Protein AF-A0A358PDR7-F1 (afdb_monomer)

Structure (mmCIF, N/CA/C/O backbone):
data_AF-A0A358PDR7-F1
#
_entry.id   AF-A0A358PDR7-F1
#
loop_
_atom_site.group_PDB
_atom_site.id
_atom_site.type_symbol
_atom_site.label_atom_id
_atom_site.label_alt_id
_atom_site.label_comp_id
_atom_site.label_asym_id
_atom_site.label_entity_id
_atom_site.label_seq_id
_atom_site.pdbx_PDB_ins_code
_atom_site.Cartn_x
_atom_site.Cartn_y
_atom_site.Cartn_z
_atom_site.occupancy
_atom_site.B_iso_or_equiv
_atom_site.auth_seq_id
_atom_site.auth_comp_id
_atom_site.auth_asym_id
_atom_site.auth_atom_id
_atom_site.pdbx_PDB_model_num
ATOM 1 N N . ALA A 1 1 ? -15.671 -2.094 -26.497 1.00 77.12 1 ALA A N 1
ATOM 2 C CA . ALA A 1 1 ? -16.065 -2.447 -25.117 1.00 77.12 1 ALA A CA 1
ATOM 3 C C . ALA A 1 1 ? -16.222 -1.158 -24.316 1.00 77.12 1 ALA A C 1
ATOM 5 O O . ALA A 1 1 ? -15.441 -0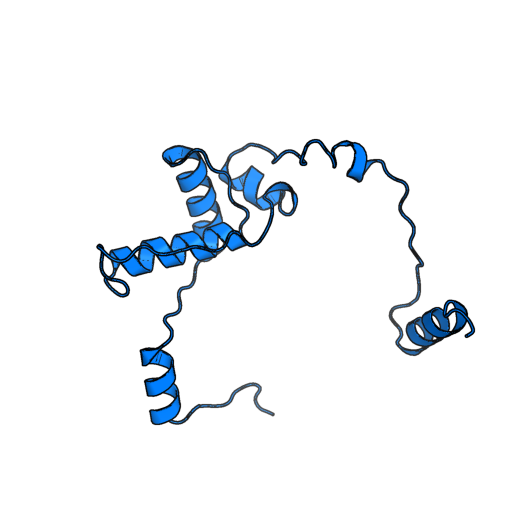.246 -24.541 1.00 77.12 1 ALA A O 1
ATOM 6 N N . SER A 1 2 ? -17.212 -1.056 -23.429 1.00 94.25 2 SER A N 1
ATOM 7 C CA . SER A 1 2 ? -17.513 0.153 -22.636 1.00 94.25 2 SER A CA 1
ATOM 8 C C . SER A 1 2 ? -16.547 0.403 -21.467 1.00 94.25 2 SER A C 1
ATOM 10 O O . SER A 1 2 ? -16.679 1.414 -20.785 1.00 94.25 2 SER A O 1
ATOM 12 N N . GLY A 1 3 ? -15.618 -0.521 -21.194 1.00 96.00 3 GLY A N 1
ATOM 13 C CA . GLY A 1 3 ? -14.742 -0.483 -20.014 1.00 96.00 3 GLY A CA 1
ATOM 14 C C . GLY A 1 3 ? -15.437 -0.867 -18.701 1.00 96.00 3 GLY A C 1
ATOM 15 O O . GLY A 1 3 ? -14.818 -0.779 -17.650 1.00 96.00 3 GLY A O 1
ATOM 16 N N . HIS A 1 4 ? -16.704 -1.294 -18.757 1.00 95.25 4 HIS A N 1
ATOM 17 C CA . HIS A 1 4 ? -17.529 -1.583 -17.585 1.00 95.25 4 HIS A CA 1
ATOM 18 C C . HIS A 1 4 ? -18.411 -2.809 -17.835 1.00 95.25 4 HIS A C 1
ATOM 20 O O . HIS A 1 4 ? -18.871 -3.030 -18.957 1.00 95.25 4 HIS A O 1
ATOM 26 N N . PHE A 1 5 ? -18.684 -3.567 -16.776 1.00 95.44 5 PHE A N 1
ATOM 27 C CA . PHE A 1 5 ? -19.705 -4.612 -16.734 1.00 95.44 5 PHE A CA 1
ATOM 28 C C . PHE A 1 5 ? -20.356 -4.620 -15.347 1.00 95.44 5 PHE A C 1
ATOM 30 O O . PHE A 1 5 ? -19.784 -4.107 -14.383 1.00 95.44 5 PHE A O 1
ATOM 37 N N . THR A 1 6 ? -21.552 -5.190 -15.254 1.00 96.12 6 THR A N 1
ATOM 38 C CA . THR A 1 6 ? -22.297 -5.338 -14.000 1.00 96.12 6 THR A CA 1
ATOM 39 C C . THR A 1 6 ? -22.383 -6.818 -13.659 1.00 96.12 6 THR A C 1
ATOM 41 O O . THR A 1 6 ? -22.502 -7.650 -14.556 1.00 96.12 6 THR 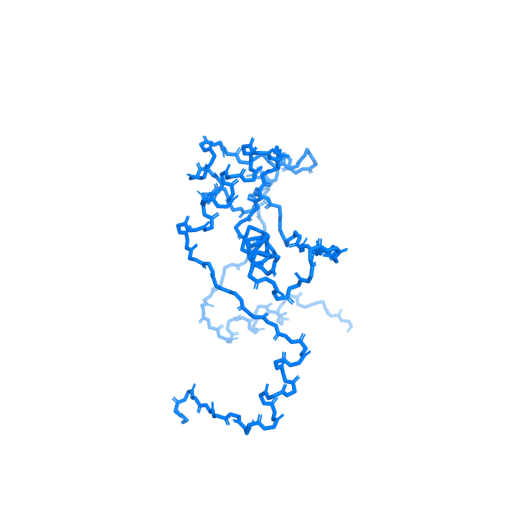A O 1
ATOM 44 N N . LEU A 1 7 ? -22.276 -7.136 -12.372 1.00 96.19 7 LEU A N 1
ATOM 45 C CA . LEU A 1 7 ? -22.456 -8.487 -11.855 1.00 96.19 7 LEU A CA 1
ATOM 46 C C . LEU A 1 7 ? -23.900 -8.683 -11.396 1.00 96.19 7 LEU A C 1
ATOM 48 O O . LEU A 1 7 ? -24.522 -7.744 -10.895 1.00 96.19 7 LEU A O 1
ATOM 52 N N . ASP A 1 8 ? -24.397 -9.909 -11.535 1.00 98.19 8 ASP A N 1
ATOM 53 C CA . ASP A 1 8 ? -25.703 -10.295 -11.011 1.00 98.19 8 ASP A CA 1
ATOM 54 C C . ASP A 1 8 ? -25.733 -10.172 -9.479 1.00 98.19 8 ASP A C 1
ATOM 56 O O . ASP A 1 8 ? -24.710 -10.289 -8.791 1.00 98.19 8 ASP A O 1
ATOM 60 N N . ALA A 1 9 ? -26.922 -9.910 -8.936 1.00 97.62 9 ALA A N 1
ATOM 61 C CA . ALA A 1 9 ? -27.095 -9.623 -7.515 1.00 97.62 9 ALA A CA 1
ATOM 62 C C . ALA A 1 9 ? -26.616 -10.777 -6.618 1.00 97.62 9 ALA A C 1
ATOM 64 O O . ALA A 1 9 ? -25.949 -10.534 -5.617 1.00 97.62 9 ALA A O 1
ATOM 65 N N . ASP A 1 10 ? -26.867 -12.027 -7.013 1.00 98.00 10 ASP A N 1
ATOM 66 C CA . ASP A 1 10 ? -26.453 -13.221 -6.269 1.00 98.00 10 ASP A CA 1
ATOM 67 C C . ASP A 1 10 ? -24.919 -13.366 -6.202 1.00 98.00 10 ASP A C 1
ATOM 69 O O . ASP A 1 10 ? -24.371 -13.844 -5.206 1.00 98.00 10 ASP A O 1
ATOM 73 N N . VAL A 1 11 ? -24.203 -12.937 -7.249 1.00 97.75 11 VAL A N 1
ATOM 74 C CA . VAL A 1 11 ? -22.734 -12.896 -7.270 1.00 97.75 11 VAL A CA 1
ATOM 75 C C . VAL A 1 11 ? -22.229 -11.858 -6.271 1.00 97.75 11 VAL A C 1
ATOM 77 O O . VAL A 1 11 ? -21.315 -12.148 -5.496 1.00 97.75 11 VAL A O 1
ATOM 80 N N . MET A 1 12 ? -22.835 -10.669 -6.266 1.00 97.75 12 MET A N 1
ATOM 81 C CA . MET A 1 12 ? -22.467 -9.596 -5.341 1.00 97.75 12 MET A CA 1
ATOM 82 C C . MET A 1 12 ? -22.775 -9.957 -3.884 1.00 97.75 12 MET A C 1
ATOM 84 O O . MET A 1 12 ? -21.940 -9.715 -3.017 1.00 97.75 12 MET A O 1
ATOM 88 N N . GLU A 1 13 ? -23.911 -10.601 -3.607 1.00 97.62 13 GLU A N 1
ATOM 89 C CA . GLU A 1 13 ? -24.266 -11.085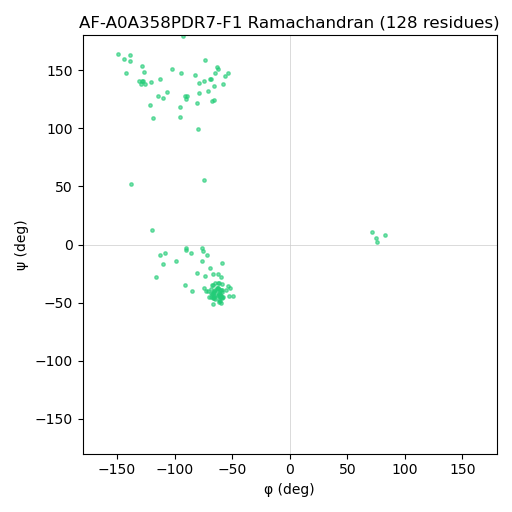 -2.266 1.00 97.62 13 GLU A CA 1
ATOM 90 C C . GLU A 1 13 ? -23.228 -12.075 -1.722 1.00 97.62 13 GLU A C 1
ATOM 92 O O . GLU A 1 13 ? -22.765 -11.931 -0.588 1.00 97.62 13 GLU A O 1
ATOM 97 N N . ARG A 1 14 ? -22.783 -13.037 -2.545 1.00 97.75 14 ARG A N 1
ATOM 98 C CA . ARG A 1 14 ? -21.705 -13.965 -2.160 1.00 97.75 14 ARG A CA 1
ATOM 99 C C . ARG A 1 14 ? -20.386 -13.246 -1.889 1.00 97.75 14 ARG A C 1
ATOM 101 O O . ARG A 1 14 ? -19.658 -13.645 -0.984 1.00 97.75 14 ARG A O 1
ATOM 108 N N . ALA A 1 15 ? -20.069 -12.204 -2.657 1.00 97.31 15 ALA A N 1
ATOM 109 C CA . ALA A 1 15 ? -18.866 -11.411 -2.432 1.00 97.31 15 ALA A CA 1
ATOM 110 C C . ALA A 1 15 ? -18.944 -10.641 -1.105 1.00 97.31 15 ALA A C 1
ATOM 112 O O . ALA A 1 15 ? -17.994 -10.692 -0.329 1.00 97.31 15 ALA A O 1
ATOM 113 N N . TYR A 1 16 ? -20.074 -9.998 -0.798 1.00 96.19 16 TYR A N 1
ATOM 114 C CA . TYR A 1 16 ? -20.253 -9.253 0.454 1.00 96.19 16 TYR A CA 1
ATOM 115 C C . TYR A 1 16 ? -20.260 -10.136 1.704 1.00 96.19 16 TYR A C 1
ATOM 117 O O . TYR A 1 16 ? -19.880 -9.672 2.775 1.00 96.19 16 TYR A O 1
ATOM 125 N N . ALA A 1 17 ? -20.619 -11.416 1.578 1.00 96.56 17 ALA A N 1
ATOM 126 C CA . ALA A 1 17 ? -20.500 -12.376 2.675 1.00 96.56 17 ALA A CA 1
ATOM 127 C C . ALA A 1 17 ? -19.039 -12.719 3.040 1.00 96.56 17 ALA A C 1
ATOM 129 O O . ALA A 1 17 ? -18.788 -13.224 4.132 1.00 96.56 17 ALA A O 1
ATOM 130 N N . LEU A 1 18 ? -18.083 -12.476 2.134 1.00 97.31 18 LEU A N 1
ATOM 131 C CA . LEU A 1 18 ? -16.671 -12.854 2.293 1.00 97.31 18 LEU A CA 1
ATOM 132 C C . LEU A 1 18 ? -15.719 -11.655 2.357 1.00 97.31 18 LEU A C 1
ATOM 134 O O . LEU A 1 18 ? -14.641 -11.757 2.940 1.00 97.31 18 LEU A O 1
ATOM 138 N N . PHE A 1 19 ? -16.089 -10.536 1.737 1.00 97.81 19 PHE A N 1
ATOM 139 C CA . PHE A 1 19 ? -15.212 -9.395 1.528 1.00 97.81 19 PHE A CA 1
ATOM 140 C C . PHE A 1 19 ? -15.875 -8.093 1.961 1.00 97.81 19 PHE A C 1
ATOM 142 O O . PHE A 1 19 ? -17.042 -7.826 1.691 1.00 97.81 19 PHE A O 1
ATOM 149 N N . SER A 1 20 ? -15.068 -7.233 2.571 1.00 97.50 20 SER A N 1
ATOM 150 C CA . SER A 1 20 ? -15.375 -5.826 2.810 1.00 97.50 20 SER A CA 1
ATOM 151 C C . SER A 1 20 ? -14.238 -4.979 2.254 1.00 97.50 20 SER A C 1
ATOM 153 O O . SER A 1 20 ? -13.087 -5.417 2.235 1.00 97.50 20 SER A O 1
ATOM 155 N N . ALA A 1 21 ? -14.553 -3.777 1.778 1.00 97.69 21 ALA A N 1
ATOM 156 C CA . ALA A 1 21 ? -13.589 -2.907 1.120 1.00 97.69 21 ALA A CA 1
ATOM 157 C C . ALA A 1 21 ? -13.597 -1.511 1.738 1.00 97.69 21 ALA A C 1
ATOM 159 O O . ALA A 1 21 ? -14.645 -0.945 2.042 1.00 97.69 21 ALA A O 1
ATOM 160 N N . TYR A 1 22 ? -12.403 -0.944 1.864 1.00 98.50 22 TYR A N 1
ATOM 161 C CA . TYR A 1 22 ? -12.175 0.389 2.398 1.00 98.50 22 TYR A CA 1
ATOM 162 C C . TYR A 1 22 ? -11.313 1.180 1.423 1.00 98.50 22 TYR A C 1
ATOM 164 O O . TYR A 1 22 ? -10.522 0.619 0.667 1.00 98.50 22 TYR A O 1
ATOM 172 N N . ARG A 1 23 ? -11.459 2.503 1.463 1.00 98.19 23 ARG A N 1
ATOM 173 C CA . ARG A 1 23 ? -10.646 3.440 0.687 1.00 98.19 23 ARG A CA 1
ATOM 174 C C . ARG A 1 23 ? -10.030 4.469 1.615 1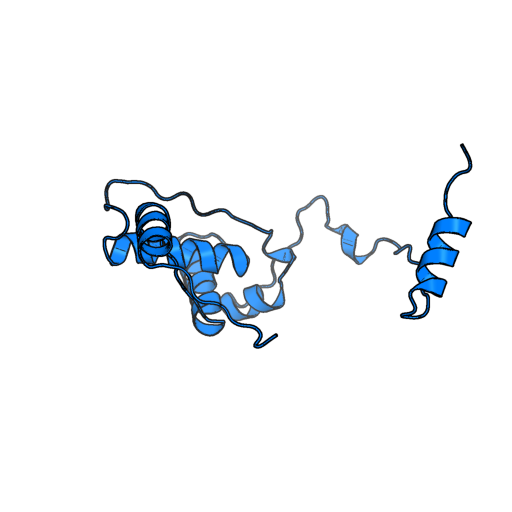.00 98.19 23 ARG A C 1
ATOM 176 O O . ARG A 1 23 ? -10.729 5.012 2.472 1.00 98.19 23 ARG A O 1
ATOM 183 N N . LEU A 1 24 ? -8.765 4.774 1.379 1.00 98.06 24 LEU A N 1
ATOM 184 C CA . LEU A 1 24 ? -8.037 5.882 1.976 1.00 98.06 24 LEU A CA 1
ATOM 185 C C . LEU A 1 24 ? -7.405 6.687 0.838 1.00 98.06 24 LEU A C 1
ATOM 187 O O . LEU A 1 24 ? -7.000 6.105 -0.166 1.00 98.06 24 LEU A O 1
ATOM 191 N N . ASP A 1 25 ? -7.399 8.010 0.947 1.00 98.56 25 ASP A N 1
ATOM 192 C CA . ASP A 1 25 ? -6.682 8.876 0.010 1.00 98.56 25 ASP A CA 1
ATOM 193 C C . ASP A 1 25 ? -5.268 9.186 0.520 1.00 98.56 25 ASP A C 1
ATOM 195 O O . ASP A 1 25 ? -4.859 8.742 1.596 1.00 98.56 25 ASP A O 1
ATOM 199 N N . ASP A 1 26 ? -4.504 9.952 -0.254 1.00 98.38 26 ASP A N 1
ATOM 200 C CA . ASP A 1 26 ? -3.121 10.294 0.080 1.00 98.38 26 ASP A CA 1
ATOM 201 C C . ASP A 1 26 ? -3.012 11.063 1.402 1.00 98.38 26 ASP A C 1
ATOM 203 O O . ASP A 1 26 ? -2.091 10.830 2.186 1.00 98.38 26 ASP A O 1
ATOM 207 N N . ALA A 1 27 ? -3.953 11.973 1.671 1.00 98.56 27 ALA A N 1
ATOM 208 C CA . ALA A 1 27 ? -3.964 12.754 2.904 1.00 98.56 27 ALA A CA 1
ATOM 209 C C . ALA A 1 27 ? -4.212 11.853 4.121 1.00 98.56 27 ALA A C 1
ATOM 211 O O . ALA A 1 27 ? -3.476 11.930 5.106 1.00 98.56 27 ALA A O 1
ATOM 212 N N . GLY A 1 28 ? -5.195 10.955 4.025 1.00 98.62 28 GLY A N 1
ATOM 213 C CA . GLY A 1 28 ? -5.462 9.947 5.043 1.00 98.62 28 GLY A CA 1
ATOM 214 C C . GLY A 1 28 ? -4.296 8.975 5.228 1.00 98.62 28 GLY A C 1
ATOM 215 O O . GLY A 1 28 ? -3.978 8.617 6.357 1.00 98.62 28 GLY A O 1
ATOM 216 N N . THR A 1 29 ? -3.607 8.601 4.149 1.00 98.69 29 THR A N 1
ATOM 217 C CA . THR A 1 29 ? -2.445 7.698 4.198 1.00 98.69 29 THR A CA 1
ATOM 218 C C . THR A 1 29 ? -1.285 8.327 4.966 1.00 98.69 29 THR A C 1
ATOM 220 O O . THR A 1 29 ? -0.725 7.701 5.864 1.00 98.69 29 THR A O 1
ATOM 223 N N . VAL A 1 30 ? -0.963 9.592 4.679 1.00 98.62 30 VAL A N 1
ATOM 224 C CA . VAL A 1 30 ? 0.054 10.358 5.419 1.00 98.62 30 VAL A CA 1
ATOM 225 C C . VAL A 1 30 ? -0.334 10.493 6.897 1.00 98.62 30 VAL A C 1
ATOM 227 O O . VAL A 1 30 ? 0.510 10.306 7.773 1.00 98.62 30 VAL A O 1
ATOM 230 N N . ALA A 1 31 ? -1.609 10.765 7.188 1.00 98.62 31 ALA A N 1
ATOM 231 C CA . ALA A 1 31 ? -2.103 10.874 8.559 1.00 98.62 31 ALA A CA 1
ATOM 232 C C . ALA A 1 31 ? -2.022 9.545 9.332 1.00 98.62 31 ALA A C 1
ATOM 234 O O . ALA A 1 31 ? -1.668 9.551 10.512 1.00 98.62 31 ALA A O 1
ATOM 235 N N . GLU A 1 32 ? -2.309 8.410 8.690 1.00 98.62 32 GLU A N 1
ATOM 236 C CA . GLU A 1 32 ? -2.187 7.083 9.304 1.00 98.62 32 GLU A CA 1
ATOM 237 C C . GLU A 1 32 ? -0.722 6.740 9.612 1.00 98.62 32 GLU A C 1
ATOM 239 O O . GLU A 1 32 ? -0.433 6.251 10.707 1.00 98.62 32 GLU A O 1
ATOM 244 N N . ILE A 1 33 ? 0.214 7.056 8.702 1.00 98.62 33 ILE A N 1
ATOM 245 C CA . ILE A 1 33 ? 1.658 6.889 8.950 1.00 98.62 33 ILE A CA 1
ATOM 246 C C . ILE A 1 33 ? 2.080 7.728 10.162 1.00 98.62 33 ILE A C 1
ATOM 248 O O . ILE A 1 33 ? 2.696 7.202 11.087 1.00 98.62 33 ILE A O 1
ATOM 252 N N . ALA A 1 34 ? 1.713 9.013 10.189 1.00 98.44 34 ALA A N 1
ATOM 253 C CA . ALA A 1 34 ? 2.065 9.922 11.279 1.00 98.44 34 ALA A CA 1
ATOM 254 C C . ALA A 1 34 ? 1.479 9.467 12.627 1.00 98.44 34 ALA A C 1
ATOM 256 O O . ALA A 1 34 ? 2.159 9.486 13.653 1.00 98.44 34 ALA A O 1
ATOM 257 N N . THR A 1 35 ? 0.220 9.024 12.622 1.00 98.31 35 THR A N 1
ATOM 258 C CA . THR A 1 35 ? -0.484 8.551 13.822 1.00 98.31 35 THR A CA 1
ATOM 259 C C . THR A 1 35 ? 0.146 7.273 14.361 1.00 98.31 35 THR A C 1
ATOM 261 O O . THR A 1 35 ? 0.382 7.176 15.563 1.00 98.31 35 THR A O 1
ATOM 264 N N . THR A 1 36 ? 0.463 6.318 13.486 1.00 98.12 36 THR A N 1
ATOM 265 C CA . THR A 1 36 ? 1.093 5.048 13.879 1.00 98.12 36 THR A CA 1
ATOM 266 C C . THR A 1 36 ? 2.516 5.275 14.387 1.00 98.12 36 THR A C 1
ATOM 268 O O . THR A 1 36 ? 2.881 4.751 15.436 1.00 98.12 36 THR A O 1
ATOM 271 N N . ALA A 1 37 ? 3.297 6.136 13.726 1.00 97.62 37 ALA A N 1
ATOM 272 C CA . ALA A 1 37 ? 4.635 6.491 14.192 1.00 97.62 37 ALA A CA 1
ATOM 273 C C . ALA A 1 37 ? 4.595 7.136 15.587 1.00 97.62 37 ALA A C 1
ATOM 275 O O . ALA A 1 37 ? 5.370 6.763 16.465 1.00 97.62 37 ALA A O 1
ATOM 276 N N . LYS A 1 38 ? 3.653 8.061 15.815 1.00 97.88 38 LYS A N 1
ATOM 277 C CA . LYS A 1 38 ? 3.507 8.769 17.092 1.00 97.88 38 LYS A CA 1
ATOM 278 C C . LYS A 1 38 ? 3.003 7.873 18.226 1.00 97.88 38 LYS A C 1
ATOM 280 O O . LYS A 1 38 ? 3.498 7.987 19.344 1.00 97.88 38 LYS A O 1
ATOM 285 N N . ASN A 1 39 ? 1.985 7.057 17.965 1.00 97.81 39 ASN A N 1
ATOM 286 C CA . ASN A 1 39 ? 1.278 6.322 19.015 1.00 97.81 39 ASN A CA 1
ATOM 287 C C . ASN A 1 39 ? 1.877 4.936 19.268 1.00 97.81 39 ASN A C 1
ATOM 289 O O . ASN A 1 39 ? 1.915 4.497 20.414 1.00 97.81 39 ASN A O 1
ATOM 293 N N . ASP A 1 40 ? 2.360 4.280 18.212 1.00 96.31 40 ASP A N 1
ATOM 294 C CA . ASP A 1 40 ? 2.774 2.876 18.245 1.00 96.31 40 ASP A CA 1
ATOM 295 C C . ASP A 1 40 ? 4.297 2.721 18.046 1.00 96.31 40 ASP A C 1
ATOM 297 O O . ASP A 1 40 ? 4.840 1.629 18.205 1.00 96.31 40 ASP A O 1
ATOM 301 N N . GLY A 1 41 ? 5.011 3.802 17.699 1.00 95.31 41 GLY A N 1
ATOM 302 C CA . GLY A 1 41 ? 6.463 3.793 17.477 1.00 95.31 41 GLY A CA 1
ATOM 303 C C . GLY A 1 41 ? 6.899 3.072 16.197 1.00 95.31 41 GLY A C 1
ATOM 304 O O . GLY A 1 41 ? 8.087 2.816 16.009 1.00 95.31 41 GLY A O 1
ATOM 305 N N . MET A 1 42 ? 5.954 2.733 15.314 1.00 95.38 42 MET A N 1
ATOM 306 C CA . MET A 1 42 ? 6.213 2.026 14.063 1.00 95.38 42 MET A CA 1
ATOM 307 C C . MET A 1 42 ? 5.993 2.949 12.865 1.00 95.38 42 MET A C 1
ATOM 309 O O . MET A 1 42 ? 4.919 3.519 12.686 1.00 95.38 42 MET A O 1
ATOM 313 N N . ILE A 1 43 ? 7.005 3.056 12.005 1.00 96.81 43 ILE A N 1
ATOM 314 C CA . ILE A 1 43 ? 6.902 3.775 10.734 1.00 96.81 43 ILE A CA 1
ATOM 315 C C . ILE A 1 43 ? 6.446 2.792 9.657 1.00 96.81 43 ILE A C 1
ATOM 317 O O . ILE A 1 43 ? 7.079 1.758 9.440 1.00 96.81 43 ILE A O 1
ATOM 321 N N . LEU A 1 44 ? 5.354 3.127 8.972 1.00 97.69 44 LEU A N 1
ATOM 322 C CA . LEU A 1 44 ? 4.780 2.321 7.899 1.00 97.69 44 LEU A CA 1
ATOM 323 C C . LEU A 1 44 ? 5.120 2.893 6.526 1.00 97.69 44 LEU A C 1
ATOM 325 O O . LEU A 1 44 ? 5.246 4.102 6.347 1.00 97.69 44 LEU A O 1
ATOM 329 N N . ASP A 1 45 ? 5.202 2.007 5.538 1.00 98.25 45 ASP A N 1
ATOM 330 C CA . ASP A 1 45 ? 5.092 2.399 4.139 1.00 98.25 45 ASP A CA 1
ATOM 331 C C . ASP A 1 45 ? 3.617 2.744 3.795 1.00 98.25 45 ASP A C 1
ATOM 333 O O . ASP A 1 45 ? 2.702 2.287 4.493 1.00 98.25 45 ASP A O 1
ATOM 337 N N . PRO A 1 46 ? 3.348 3.515 2.724 1.00 98.44 46 PRO A N 1
ATOM 338 C CA . PRO A 1 46 ? 1.990 3.943 2.385 1.00 98.44 46 PRO A CA 1
ATOM 339 C C . PRO A 1 46 ? 1.003 2.786 2.135 1.00 98.44 46 PRO A C 1
ATOM 341 O O . PRO A 1 46 ? -0.159 2.894 2.516 1.00 98.44 46 PRO A O 1
ATOM 344 N N . HIS A 1 47 ? 1.433 1.657 1.566 1.00 98.56 47 HIS A N 1
ATOM 345 C CA . HIS A 1 47 ? 0.571 0.494 1.313 1.00 98.56 47 HIS A CA 1
ATOM 346 C C . HIS A 1 47 ? 0.144 -0.164 2.627 1.00 98.56 47 HIS A C 1
ATOM 348 O O . HIS A 1 47 ? -1.035 -0.463 2.827 1.00 98.56 47 HIS A O 1
ATOM 354 N N . SER A 1 48 ? 1.099 -0.346 3.543 1.00 98.56 48 SER A N 1
ATOM 355 C CA . SER A 1 48 ? 0.838 -0.889 4.879 1.00 98.56 48 SER A CA 1
ATOM 356 C C . SER A 1 48 ? -0.076 0.026 5.696 1.00 98.56 48 SER A C 1
ATOM 358 O O . SER A 1 48 ? -0.959 -0.457 6.405 1.00 98.56 48 SER A O 1
ATOM 360 N N . ALA A 1 49 ? 0.083 1.346 5.564 1.00 98.56 49 ALA A N 1
ATOM 361 C CA . ALA A 1 49 ? -0.784 2.323 6.213 1.00 98.56 49 ALA A CA 1
ATOM 362 C C . ALA A 1 49 ? -2.235 2.240 5.707 1.00 98.56 49 ALA A C 1
ATOM 364 O O . ALA A 1 49 ? -3.160 2.211 6.515 1.00 98.56 49 ALA A O 1
ATOM 365 N N . VAL A 1 50 ? -2.460 2.106 4.394 1.00 98.75 50 VAL A N 1
ATOM 366 C CA . VAL A 1 50 ? -3.816 1.897 3.845 1.00 98.75 50 VAL A CA 1
ATOM 367 C C . VAL A 1 50 ? -4.466 0.641 4.437 1.00 98.75 50 VAL A C 1
ATOM 369 O O . VAL A 1 50 ? -5.620 0.692 4.869 1.00 98.75 50 VAL A O 1
ATOM 372 N N . GLY A 1 51 ? -3.723 -0.469 4.510 1.00 98.50 51 GLY A N 1
ATOM 373 C CA . GLY A 1 51 ? -4.201 -1.717 5.111 1.00 98.50 51 GLY A CA 1
ATOM 374 C C . GLY A 1 51 ? -4.524 -1.580 6.601 1.00 98.50 51 GLY A C 1
ATOM 375 O O . GLY A 1 51 ? -5.587 -2.014 7.048 1.00 98.50 51 GLY A O 1
ATOM 376 N N . LEU A 1 52 ? -3.651 -0.920 7.371 1.00 98.50 52 LEU A N 1
ATOM 377 C CA . LEU A 1 52 ? -3.878 -0.701 8.800 1.00 98.50 52 LEU A CA 1
ATOM 378 C C . LEU A 1 52 ? -5.077 0.221 9.053 1.00 98.50 52 LEU A C 1
ATOM 380 O O . LEU A 1 52 ? -5.900 -0.076 9.916 1.00 98.50 52 LEU A O 1
ATOM 384 N N . SER A 1 53 ? -5.234 1.283 8.261 1.00 98.56 53 SER A N 1
ATOM 385 C CA . SER A 1 53 ? -6.391 2.176 8.353 1.00 98.56 53 SER A CA 1
ATOM 386 C C . SER A 1 53 ? -7.702 1.435 8.073 1.00 98.56 53 SER A C 1
ATOM 388 O O . SER A 1 53 ? -8.684 1.608 8.798 1.00 98.56 53 SER A O 1
ATOM 390 N N . ALA A 1 54 ? -7.722 0.555 7.064 1.00 98.56 54 ALA A N 1
ATOM 391 C CA . ALA A 1 54 ? -8.868 -0.307 6.781 1.00 98.56 54 ALA A CA 1
ATOM 392 C C . ALA A 1 54 ? -9.190 -1.234 7.964 1.00 98.56 54 ALA A C 1
ATOM 394 O O . ALA A 1 54 ? -10.349 -1.326 8.362 1.00 98.56 54 ALA A O 1
ATOM 395 N N . ALA A 1 55 ? -8.174 -1.853 8.575 1.00 98.12 55 ALA A N 1
ATOM 396 C CA . ALA A 1 55 ? -8.345 -2.695 9.760 1.00 98.12 55 ALA A CA 1
ATOM 397 C C . ALA A 1 55 ? -8.936 -1.914 10.948 1.00 98.12 55 ALA A C 1
ATOM 399 O O . ALA A 1 55 ? -9.928 -2.342 11.538 1.00 98.12 55 ALA A O 1
ATOM 400 N N . ARG A 1 56 ? -8.387 -0.729 11.263 1.00 97.25 56 ARG A N 1
ATOM 401 C CA . ARG A 1 56 ? -8.907 0.137 12.337 1.00 97.25 56 ARG A CA 1
ATOM 402 C C . ARG A 1 56 ? -10.364 0.532 12.084 1.00 97.25 56 ARG A C 1
ATOM 404 O O . ARG A 1 56 ? -11.171 0.530 13.011 1.00 97.25 56 ARG A O 1
ATOM 411 N N . ARG A 1 57 ? -10.715 0.851 10.835 1.00 98.19 57 ARG A N 1
ATOM 412 C CA . ARG A 1 57 ? -12.085 1.221 10.447 1.00 98.19 57 ARG A CA 1
ATOM 413 C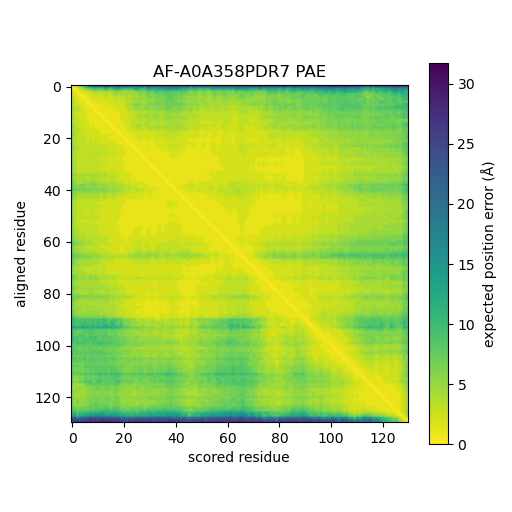 C . ARG A 1 57 ? -13.055 0.050 10.538 1.00 98.19 57 ARG A C 1
ATOM 415 O O . ARG A 1 57 ? -14.127 0.246 11.092 1.00 98.19 57 ARG A O 1
ATOM 422 N N . ALA A 1 58 ? -12.645 -1.143 10.115 1.00 98.31 58 ALA A N 1
ATOM 423 C CA . ALA A 1 58 ? -13.461 -2.348 10.227 1.00 98.31 58 ALA A CA 1
ATOM 424 C C . ALA A 1 58 ? -13.803 -2.713 11.679 1.00 98.31 58 ALA A C 1
ATOM 426 O O . ALA A 1 58 ? -14.891 -3.212 11.955 1.00 98.31 58 ALA A O 1
ATOM 427 N N . HIS A 1 59 ? -12.903 -2.436 12.628 1.00 97.88 59 HIS A N 1
ATOM 428 C CA . HIS A 1 59 ? -13.231 -2.512 14.057 1.00 97.88 59 HIS A CA 1
ATOM 429 C C . HIS A 1 59 ? -14.139 -1.370 14.520 1.00 97.88 59 HIS A C 1
ATOM 431 O O . HIS A 1 59 ? -15.029 -1.587 15.343 1.00 97.88 59 HIS A O 1
ATOM 437 N N . ALA A 1 60 ? -13.909 -0.147 14.037 1.00 97.31 60 ALA A N 1
ATOM 438 C CA . ALA A 1 60 ? -14.650 1.035 14.470 1.00 97.31 60 ALA A CA 1
ATOM 439 C C . ALA A 1 60 ? -16.121 1.024 14.024 1.00 97.31 60 ALA A C 1
ATOM 441 O O . ALA A 1 60 ? -16.983 1.444 14.796 1.00 97.31 60 ALA A O 1
ATOM 442 N N . ASP A 1 61 ? -16.408 0.546 12.812 1.00 97.75 61 ASP A N 1
ATOM 443 C CA . ASP A 1 61 ? -17.767 0.460 12.262 1.00 97.75 61 ASP A CA 1
ATOM 444 C C . ASP A 1 61 ? -18.480 -0.870 12.556 1.00 97.75 61 ASP A C 1
ATOM 446 O O . ASP A 1 61 ? -19.671 -1.004 12.279 1.00 97.75 61 ASP A O 1
ATOM 450 N N . GLY A 1 62 ? -17.783 -1.823 13.181 1.00 97.25 62 GLY A N 1
ATOM 451 C CA . GLY A 1 62 ? -18.345 -3.106 13.590 1.00 97.25 62 GLY A CA 1
ATOM 452 C C . GLY A 1 62 ? -18.406 -4.159 12.484 1.00 97.25 62 GLY A C 1
ATOM 453 O O . GLY A 1 62 ? -18.976 -5.222 12.722 1.00 97.25 62 GLY A O 1
ATOM 454 N N . THR A 1 63 ? -17.804 -3.912 11.315 1.00 97.50 63 THR A N 1
ATOM 455 C CA . THR A 1 63 ? -17.632 -4.933 10.266 1.00 97.50 63 THR A CA 1
ATOM 456 C C . THR A 1 63 ? -16.901 -6.166 10.798 1.00 97.50 63 THR A C 1
ATOM 458 O O . THR A 1 63 ? -17.255 -7.296 10.466 1.00 97.50 63 THR A O 1
ATOM 461 N N . VAL A 1 64 ? -15.894 -5.958 11.651 1.00 97.56 64 VAL A N 1
ATOM 462 C CA . VAL A 1 64 ? -15.223 -7.021 12.405 1.00 97.56 64 VAL A CA 1
ATOM 463 C C . VAL A 1 64 ? -15.506 -6.812 13.898 1.00 97.56 64 VAL A C 1
ATOM 465 O O . VAL A 1 64 ? -15.266 -5.711 14.405 1.00 97.56 64 VAL A O 1
ATOM 468 N N . PRO A 1 65 ? -15.992 -7.836 14.628 1.00 97.19 65 PRO A N 1
ATOM 469 C CA . PRO A 1 65 ? -16.210 -7.740 16.069 1.00 97.19 65 PRO A CA 1
ATOM 470 C C . PRO A 1 65 ? -14.940 -7.340 16.832 1.00 97.19 65 PRO A C 1
ATOM 472 O O . PRO A 1 65 ? -13.831 -7.740 16.480 1.00 97.19 65 PRO A O 1
ATOM 475 N N . LYS A 1 66 ? -15.100 -6.557 17.905 1.00 95.06 66 LYS A N 1
ATOM 476 C CA . LYS A 1 66 ? -13.974 -5.985 18.672 1.00 95.06 66 LYS A CA 1
ATOM 477 C C . LYS A 1 66 ? -13.069 -7.032 19.328 1.00 95.06 66 LYS A C 1
ATOM 479 O O . LYS A 1 66 ? -11.917 -6.735 19.624 1.00 95.06 66 LYS A O 1
ATOM 484 N N . ASP A 1 67 ? -13.596 -8.219 19.599 1.00 97.00 67 ASP A N 1
ATOM 485 C CA . ASP A 1 67 ? -12.891 -9.357 20.189 1.00 97.00 67 ASP A CA 1
ATOM 486 C C . ASP A 1 67 ? -12.157 -10.222 19.151 1.00 97.00 67 ASP A C 1
ATOM 488 O O . ASP A 1 67 ? -11.374 -11.096 19.521 1.00 97.00 67 ASP A O 1
ATOM 492 N N . VAL A 1 68 ? -12.354 -9.958 17.856 1.00 98.25 68 VAL A N 1
ATOM 493 C CA . VAL A 1 68 ? -11.669 -10.661 16.769 1.00 98.25 68 VAL A CA 1
ATOM 494 C C . VAL A 1 68 ? -10.434 -9.860 16.338 1.00 98.25 68 VAL A C 1
ATOM 496 O O . VAL A 1 68 ? -10.574 -8.726 15.871 1.00 98.25 68 VAL A O 1
ATOM 499 N N . PRO A 1 69 ? -9.211 -10.409 16.454 1.00 97.50 69 PRO A N 1
ATOM 500 C CA . PRO A 1 69 ? -8.007 -9.716 16.014 1.00 97.50 69 PRO A CA 1
ATOM 501 C C . PRO A 1 69 ? -7.961 -9.603 14.485 1.00 97.50 69 PRO A C 1
ATOM 503 O O . PRO A 1 69 ? -8.305 -10.543 13.769 1.00 97.50 69 PRO A O 1
ATOM 506 N N . ILE A 1 70 ? -7.469 -8.468 13.984 1.00 98.19 70 ILE A N 1
ATOM 507 C CA . ILE A 1 70 ? -7.210 -8.261 12.555 1.00 98.19 70 ILE A CA 1
ATOM 508 C C . ILE A 1 70 ? -5.703 -8.304 12.314 1.00 98.19 70 ILE A C 1
ATOM 510 O O . ILE A 1 70 ? -4.936 -7.619 12.989 1.00 98.19 70 ILE A O 1
ATOM 514 N N . ILE A 1 71 ? -5.281 -9.080 11.315 1.00 98.19 71 ILE A N 1
ATOM 515 C CA . ILE A 1 71 ? -3.901 -9.091 10.825 1.00 98.19 71 ILE A CA 1
ATOM 516 C C . ILE A 1 71 ? -3.823 -8.149 9.620 1.00 98.19 71 ILE A C 1
ATOM 518 O O . ILE A 1 71 ? -4.361 -8.456 8.558 1.00 98.19 71 ILE A O 1
ATOM 522 N N . SER A 1 72 ? -3.148 -7.009 9.782 1.00 97.94 72 SER A N 1
ATOM 523 C CA . SER A 1 72 ? -2.814 -6.117 8.665 1.00 97.94 72 SER A CA 1
ATOM 524 C C . SER A 1 72 ? -1.469 -6.521 8.062 1.00 97.94 72 SER A C 1
ATOM 526 O O . SER A 1 72 ? -0.481 -6.668 8.782 1.00 97.94 72 SER A O 1
ATOM 528 N N . LEU A 1 73 ? -1.424 -6.726 6.745 1.00 98.38 73 LEU A N 1
ATOM 529 C CA . LEU A 1 73 ? -0.208 -7.144 6.051 1.00 98.38 73 LEU A CA 1
ATOM 530 C C . LEU A 1 73 ? 0.707 -5.941 5.801 1.00 98.38 73 LEU A C 1
ATOM 532 O O . LEU A 1 73 ? 0.325 -4.995 5.113 1.00 98.38 73 LEU A O 1
ATOM 536 N N . ALA A 1 74 ? 1.933 -6.008 6.323 1.00 97.62 74 ALA A N 1
ATOM 537 C CA . ALA A 1 74 ? 2.975 -5.039 6.012 1.00 97.62 74 ALA A CA 1
ATOM 538 C C . ALA A 1 74 ? 3.612 -5.377 4.652 1.00 97.62 74 ALA A C 1
ATOM 540 O O . ALA A 1 74 ? 4.436 -6.287 4.547 1.00 97.62 74 ALA A O 1
ATOM 541 N N . CYS A 1 75 ? 3.186 -4.687 3.595 1.00 96.62 75 CYS A N 1
ATOM 542 C CA . CYS A 1 75 ? 3.492 -5.060 2.211 1.00 96.62 75 CYS A CA 1
ATOM 543 C C . CYS A 1 75 ? 4.886 -4.620 1.740 1.00 96.62 75 CYS A C 1
ATOM 545 O O . CYS A 1 75 ? 5.432 -5.219 0.809 1.00 96.62 75 CYS A O 1
ATOM 547 N N . ALA A 1 76 ? 5.470 -3.578 2.337 1.00 97.38 76 ALA A N 1
ATOM 548 C CA . ALA A 1 76 ? 6.786 -3.082 1.959 1.00 97.38 76 ALA A CA 1
ATOM 549 C C . ALA A 1 76 ? 7.554 -2.455 3.133 1.00 97.38 76 ALA A C 1
ATOM 551 O O . ALA A 1 76 ? 7.012 -2.113 4.179 1.00 97.38 76 ALA A O 1
ATOM 552 N N . HIS A 1 77 ? 8.866 -2.295 2.941 1.00 96.69 77 HIS A N 1
ATOM 553 C CA . HIS A 1 77 ? 9.707 -1.545 3.869 1.00 96.69 77 HIS A CA 1
ATOM 554 C C . HIS A 1 77 ? 9.544 -0.027 3.627 1.00 96.69 77 HIS A C 1
ATOM 556 O O . HIS A 1 77 ? 9.573 0.379 2.459 1.00 96.69 77 HIS A O 1
ATOM 562 N N . PRO A 1 78 ? 9.469 0.826 4.672 1.00 97.00 78 PRO A N 1
ATOM 563 C CA . PRO A 1 78 ? 9.307 2.282 4.533 1.00 97.00 78 PRO A CA 1
ATOM 564 C C . PRO A 1 78 ? 10.354 2.948 3.629 1.00 97.00 78 PRO A C 1
ATOM 566 O O . PRO A 1 78 ? 10.026 3.841 2.854 1.00 97.00 78 PRO A O 1
ATOM 569 N N . ALA A 1 79 ? 11.598 2.454 3.655 1.00 95.50 79 ALA A N 1
ATOM 570 C CA . ALA A 1 79 ? 12.692 2.946 2.804 1.00 95.50 79 ALA A CA 1
ATOM 571 C C . ALA A 1 79 ? 12.430 2.842 1.289 1.00 95.50 79 ALA A C 1
ATOM 573 O O . ALA A 1 79 ? 13.106 3.497 0.510 1.00 95.50 79 ALA A O 1
ATOM 574 N N . LYS A 1 80 ? 11.443 2.050 0.843 1.00 95.44 80 LYS A N 1
ATOM 575 C CA . LYS A 1 80 ? 11.053 2.010 -0.578 1.00 95.44 80 LYS A CA 1
ATOM 576 C C . LYS A 1 80 ? 10.220 3.228 -1.002 1.00 95.44 80 LYS A C 1
ATOM 578 O O . LYS A 1 80 ? 10.039 3.435 -2.196 1.00 95.44 80 LYS A O 1
ATOM 583 N N . PHE A 1 81 ? 9.699 4.003 -0.046 1.00 96.81 81 PHE A N 1
ATOM 584 C CA . PHE A 1 81 ? 8.749 5.096 -0.272 1.00 96.81 81 PHE A CA 1
ATOM 585 C C . PHE A 1 81 ? 9.099 6.328 0.578 1.00 96.81 81 PHE A C 1
ATOM 587 O O . PHE A 1 81 ? 8.254 6.862 1.299 1.00 96.81 81 PHE A O 1
ATOM 594 N N . GLU A 1 82 ? 10.355 6.777 0.483 1.00 95.00 82 GLU A N 1
ATOM 595 C CA . GLU A 1 82 ? 10.923 7.858 1.305 1.00 95.00 82 GLU A CA 1
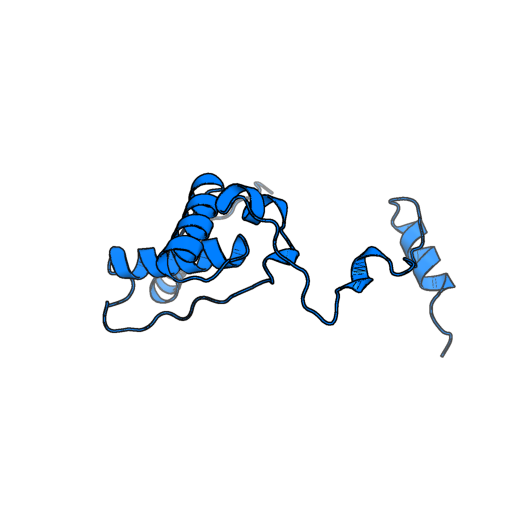ATOM 596 C C . GLU A 1 82 ? 10.051 9.117 1.353 1.00 95.00 82 GLU A C 1
ATOM 598 O O . GLU A 1 82 ? 9.813 9.652 2.430 1.00 95.00 82 GLU A O 1
ATOM 603 N N . SER A 1 83 ? 9.519 9.559 0.210 1.00 96.62 83 SER A N 1
ATOM 604 C CA . SER A 1 83 ? 8.751 10.806 0.109 1.00 96.62 83 SER A CA 1
ATOM 605 C C . SER A 1 83 ? 7.462 10.802 0.937 1.00 96.62 83 SER A C 1
ATOM 607 O O . SER A 1 83 ? 7.116 11.814 1.547 1.00 96.62 83 SER A O 1
ATOM 609 N N . ALA A 1 84 ? 6.743 9.677 0.975 1.00 97.12 84 ALA A N 1
ATOM 610 C CA . ALA A 1 84 ? 5.510 9.551 1.748 1.00 97.12 84 ALA A CA 1
ATOM 611 C C . ALA A 1 84 ? 5.801 9.521 3.253 1.00 97.12 84 ALA A C 1
ATOM 613 O O . ALA A 1 84 ? 5.086 10.150 4.033 1.00 97.12 84 ALA A O 1
ATOM 614 N N . VAL A 1 85 ? 6.869 8.820 3.638 1.00 97.44 85 VAL A N 1
ATOM 615 C CA . VAL A 1 85 ? 7.312 8.710 5.030 1.00 97.44 85 VAL A CA 1
ATOM 616 C C . VAL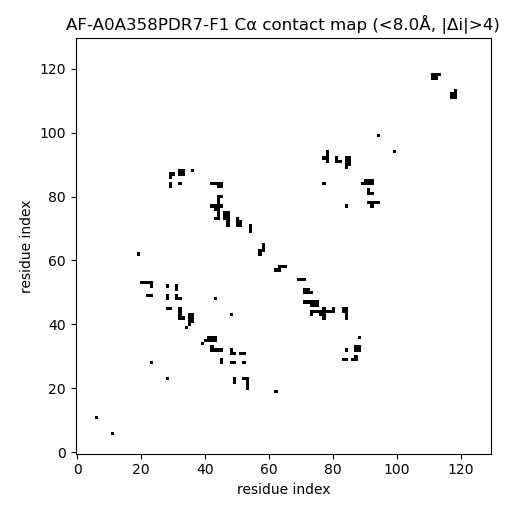 A 1 85 ? 7.797 10.063 5.543 1.00 97.44 85 VAL A C 1
ATOM 618 O O . VAL A 1 85 ? 7.274 10.544 6.542 1.00 97.44 85 VAL A O 1
ATOM 621 N N . GLU A 1 86 ? 8.698 10.727 4.817 1.00 97.69 86 GLU A N 1
ATOM 622 C CA . GLU A 1 86 ? 9.236 12.044 5.183 1.00 97.69 86 GLU A CA 1
ATOM 623 C C . GLU A 1 86 ? 8.123 13.092 5.301 1.00 97.69 86 GLU A C 1
ATOM 625 O O . GLU A 1 86 ? 8.106 13.880 6.243 1.00 97.69 86 GLU A O 1
ATOM 630 N N . LYS A 1 87 ? 7.125 13.061 4.408 1.00 97.81 87 LYS A N 1
ATOM 631 C CA . LYS A 1 87 ? 5.950 13.939 4.502 1.00 97.81 87 LYS A CA 1
ATOM 632 C C . LYS A 1 87 ? 5.120 13.697 5.771 1.00 97.81 87 LYS A C 1
ATOM 634 O O . LYS A 1 87 ? 4.510 14.637 6.273 1.00 97.81 87 LYS A O 1
ATOM 639 N N . ALA A 1 88 ? 5.051 12.459 6.256 1.00 97.81 88 ALA A N 1
ATOM 640 C CA . ALA A 1 88 ? 4.251 12.085 7.420 1.00 97.81 88 ALA A CA 1
ATOM 641 C C . ALA A 1 88 ? 4.976 12.313 8.751 1.00 97.81 88 ALA A C 1
ATOM 643 O O . ALA A 1 88 ? 4.353 12.741 9.721 1.00 97.81 88 ALA A O 1
ATOM 644 N N . THR A 1 89 ? 6.273 12.012 8.809 1.00 96.94 89 THR A N 1
ATOM 645 C CA . THR A 1 89 ? 7.047 11.983 10.059 1.00 96.94 89 THR A CA 1
ATOM 646 C C . THR A 1 89 ? 8.064 13.115 10.170 1.00 96.94 89 THR A C 1
ATOM 648 O O . THR A 1 89 ? 8.535 13.393 11.268 1.00 96.94 89 THR A O 1
ATOM 651 N N . GLY A 1 90 ? 8.410 13.775 9.061 1.00 96.56 90 GLY A N 1
ATOM 652 C CA . GLY A 1 90 ? 9.532 14.715 8.983 1.00 96.56 90 GLY A CA 1
ATOM 653 C C . GLY A 1 90 ? 10.906 14.038 8.927 1.00 96.56 90 GLY A C 1
ATOM 654 O O . GLY A 1 90 ? 11.920 14.730 8.884 1.00 96.56 90 GLY A O 1
ATOM 655 N N . GLU A 1 91 ? 10.956 12.704 8.917 1.00 91.50 91 GLU A N 1
ATOM 656 C CA . GLU A 1 91 ? 12.191 11.922 8.937 1.00 91.50 91 GLU A CA 1
ATOM 657 C C . GLU A 1 91 ? 12.293 11.026 7.705 1.00 91.50 91 GLU A C 1
ATOM 659 O O . GLU A 1 91 ? 11.319 10.397 7.283 1.00 91.50 91 GLU A O 1
ATOM 664 N N . LYS A 1 92 ? 13.500 10.918 7.145 1.00 91.81 92 LYS A N 1
ATOM 665 C CA . LYS A 1 92 ? 13.762 9.971 6.061 1.00 91.81 92 LYS A CA 1
ATOM 666 C C . LYS A 1 92 ? 13.952 8.561 6.620 1.00 91.81 92 LYS A C 1
ATOM 668 O O . LYS A 1 92 ? 14.763 8.380 7.530 1.00 91.81 92 LYS A O 1
ATOM 673 N N . PRO A 1 93 ? 13.262 7.548 6.071 1.00 90.94 93 PRO A N 1
ATOM 674 C CA . PRO A 1 93 ? 13.467 6.172 6.492 1.00 90.94 93 PRO A CA 1
ATOM 675 C C . PRO A 1 93 ? 14.877 5.707 6.116 1.00 90.94 93 PRO A C 1
ATOM 677 O O . PRO A 1 93 ? 15.346 5.932 5.002 1.00 90.94 93 PRO A O 1
ATOM 680 N N . VAL A 1 94 ? 15.549 5.021 7.038 1.00 88.94 94 VAL A N 1
ATOM 681 C CA . VAL A 1 94 ? 16.884 4.462 6.792 1.00 88.94 94 VAL A CA 1
ATOM 682 C C . VAL A 1 94 ? 16.797 3.128 6.052 1.00 88.94 94 VAL A C 1
ATOM 684 O O . VAL A 1 94 ? 15.879 2.330 6.271 1.00 88.94 94 VAL A O 1
ATOM 687 N N . LEU A 1 95 ? 17.777 2.857 5.188 1.00 92.50 95 LEU A N 1
ATOM 688 C CA . LEU A 1 95 ? 17.948 1.528 4.607 1.00 92.50 95 LEU A CA 1
ATOM 689 C C . LEU A 1 95 ? 18.304 0.510 5.705 1.00 92.50 95 LEU A C 1
ATOM 691 O O . LEU A 1 95 ? 19.013 0.853 6.657 1.00 92.50 95 LEU A O 1
ATOM 695 N N . PRO A 1 96 ? 17.870 -0.756 5.573 1.00 91.69 96 PRO A N 1
ATOM 696 C CA . PRO A 1 96 ? 18.325 -1.823 6.454 1.00 91.69 96 PRO A CA 1
ATOM 697 C C . PRO A 1 96 ? 19.863 -1.915 6.488 1.00 91.69 96 PRO A C 1
ATOM 699 O O . PRO A 1 96 ? 20.496 -1.711 5.449 1.00 91.69 96 PRO A O 1
ATOM 702 N N . PRO A 1 97 ? 20.489 -2.304 7.619 1.00 92.81 97 PRO A N 1
ATOM 703 C CA . PRO A 1 97 ? 21.952 -2.307 7.760 1.00 92.81 97 PRO A CA 1
ATOM 704 C C . PRO A 1 97 ? 22.715 -3.044 6.643 1.00 92.81 97 PRO A C 1
ATOM 706 O O . PRO A 1 97 ? 23.753 -2.579 6.176 1.00 92.81 97 PRO A O 1
ATOM 709 N N . HIS A 1 98 ? 22.170 -4.161 6.155 1.00 94.69 98 HIS A N 1
ATOM 710 C CA . HIS A 1 98 ? 22.759 -4.978 5.085 1.00 94.69 98 HIS A CA 1
ATOM 711 C C . HIS A 1 98 ? 22.597 -4.388 3.665 1.00 94.69 98 HIS A C 1
ATOM 713 O O . HIS A 1 98 ? 23.067 -4.983 2.697 1.00 94.69 98 HIS A O 1
ATOM 719 N N . MET A 1 99 ? 21.909 -3.250 3.531 1.00 95.19 99 MET A N 1
ATOM 720 C CA . MET A 1 99 ? 21.678 -2.515 2.280 1.00 95.19 99 MET A CA 1
ATOM 721 C C . MET A 1 99 ? 22.257 -1.093 2.319 1.00 95.19 99 MET A C 1
ATOM 723 O O . MET A 1 99 ? 21.946 -0.286 1.451 1.00 95.19 99 MET A O 1
ATOM 727 N N . THR A 1 100 ? 23.085 -0.755 3.307 1.00 92.81 100 THR A N 1
ATOM 728 C CA . THR A 1 100 ? 23.628 0.607 3.482 1.00 92.81 100 THR A CA 1
ATOM 729 C C . THR A 1 100 ? 24.455 1.103 2.293 1.00 92.81 100 THR A C 1
ATOM 731 O O . THR A 1 100 ? 24.478 2.299 2.024 1.00 92.81 100 THR A O 1
ATOM 734 N N . ASP A 1 101 ? 25.084 0.198 1.542 1.00 94.50 101 ASP A N 1
ATOM 735 C CA . ASP A 1 101 ? 25.862 0.498 0.339 1.00 94.50 101 ASP A CA 1
ATOM 736 C C . ASP A 1 101 ? 25.028 0.465 -0.955 1.00 94.50 101 ASP A C 1
ATOM 738 O O . ASP A 1 101 ? 25.564 0.771 -2.020 1.00 94.50 101 ASP A O 1
ATOM 742 N N . LEU A 1 102 ? 23.734 0.112 -0.892 1.00 94.81 102 LEU A N 1
ATOM 743 C CA . LEU A 1 102 ? 22.891 -0.173 -2.063 1.00 94.81 102 LEU A CA 1
ATOM 744 C C . LEU A 1 102 ? 22.921 0.951 -3.104 1.00 94.81 102 LEU A C 1
ATOM 746 O O . LEU A 1 102 ? 23.095 0.671 -4.286 1.00 94.81 102 LEU A O 1
ATOM 750 N N . MET A 1 103 ? 22.822 2.205 -2.658 1.00 92.06 103 MET A N 1
ATOM 751 C CA . MET A 1 103 ? 22.796 3.387 -3.533 1.00 92.06 103 MET A CA 1
ATOM 752 C C . MET A 1 103 ? 24.152 3.711 -4.175 1.00 92.06 103 MET A C 1
ATOM 754 O O . MET A 1 103 ? 24.233 4.588 -5.028 1.00 92.06 103 MET A O 1
ATOM 758 N N . THR A 1 104 ? 25.224 3.034 -3.757 1.00 95.00 104 THR A N 1
ATOM 759 C CA . THR A 1 104 ? 26.589 3.239 -4.272 1.00 95.00 104 THR A CA 1
ATOM 760 C C . THR A 1 104 ? 27.086 2.087 -5.144 1.00 95.00 104 THR A C 1
ATOM 762 O O . THR A 1 104 ? 28.159 2.185 -5.741 1.00 95.00 104 THR A O 1
ATOM 765 N N . ARG A 1 105 ? 26.328 0.986 -5.233 1.00 97.06 105 ARG A N 1
ATOM 766 C CA . ARG A 1 105 ? 26.695 -0.162 -6.067 1.00 97.06 105 ARG A CA 1
ATOM 767 C C . ARG A 1 105 ? 26.604 0.216 -7.552 1.00 97.06 105 ARG A C 1
ATOM 769 O O . ARG A 1 105 ? 25.678 0.926 -7.936 1.00 97.06 105 ARG A O 1
ATOM 776 N N . PRO A 1 106 ? 27.518 -0.276 -8.407 1.00 97.38 106 PRO A N 1
ATOM 777 C CA . PRO A 1 106 ? 27.431 -0.032 -9.841 1.00 97.38 106 PRO A CA 1
ATOM 778 C C . PRO A 1 106 ? 26.187 -0.708 -10.425 1.00 97.38 106 PRO A C 1
ATOM 780 O O . PRO A 1 106 ? 26.008 -1.922 -10.297 1.00 97.38 106 PRO A O 1
ATOM 783 N N . GLU A 1 107 ? 25.344 0.072 -11.097 1.00 97.12 107 GLU A N 1
ATOM 784 C CA . GLU A 1 107 ? 24.186 -0.449 -11.818 1.00 97.12 107 GLU A CA 1
ATOM 785 C C . GLU A 1 107 ? 24.613 -1.142 -13.119 1.00 97.12 107 GLU A C 1
ATOM 787 O O . GLU A 1 107 ? 25.495 -0.674 -13.842 1.00 97.12 107 GLU A O 1
ATOM 792 N N . GLN A 1 108 ? 23.966 -2.263 -13.438 1.00 96.38 108 GLN A N 1
ATOM 793 C CA . GLN A 1 108 ? 24.126 -2.951 -14.718 1.00 96.38 108 GLN A CA 1
ATOM 794 C C . GLN A 1 108 ? 22.779 -2.993 -15.432 1.00 96.38 108 GLN A C 1
ATOM 796 O O . GLN A 1 108 ? 21.876 -3.728 -15.039 1.00 96.38 108 GLN A O 1
ATOM 801 N N . 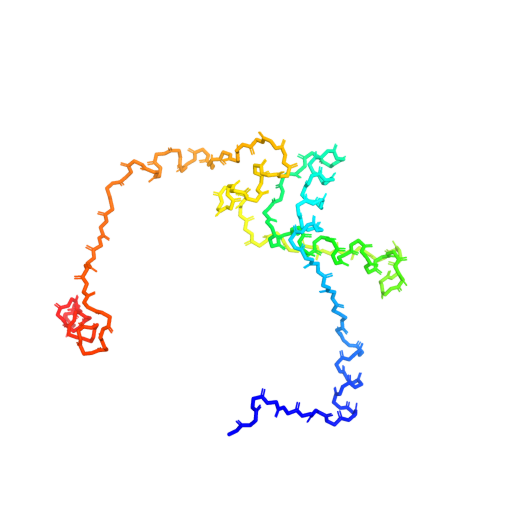MET A 1 109 ? 22.658 -2.206 -16.497 1.00 95.75 109 MET A N 1
ATOM 802 C CA . MET A 1 109 ? 21.436 -2.060 -17.285 1.00 95.75 109 MET A CA 1
ATOM 803 C C . MET A 1 109 ? 21.753 -2.017 -18.781 1.00 95.75 109 MET A C 1
ATOM 805 O O . MET A 1 109 ? 22.877 -1.721 -19.186 1.00 95.75 109 MET A O 1
ATOM 809 N N . GLN A 1 110 ? 20.762 -2.348 -19.607 1.00 94.31 110 GLN A N 1
ATOM 810 C CA . GLN A 1 110 ? 20.835 -2.248 -21.064 1.00 94.31 110 GLN A CA 1
ATOM 811 C C . GLN A 1 110 ? 19.722 -1.316 -21.527 1.00 94.31 110 GLN A C 1
ATOM 813 O O . GLN A 1 110 ? 18.550 -1.588 -21.277 1.00 94.31 110 GLN A O 1
ATOM 818 N N . THR A 1 111 ? 20.098 -0.227 -22.188 1.00 96.12 111 THR A N 1
ATOM 819 C CA . THR A 1 111 ? 19.149 0.743 -22.738 1.00 96.12 111 THR A CA 1
ATOM 820 C C . THR A 1 111 ? 18.802 0.351 -24.166 1.00 96.12 111 THR A C 1
ATOM 822 O O . THR A 1 111 ? 19.695 0.139 -24.984 1.00 96.12 111 THR A O 1
ATOM 825 N N . ILE A 1 112 ? 17.508 0.256 -24.452 1.00 96.56 112 ILE A N 1
ATOM 826 C CA . ILE A 1 112 ? 16.948 -0.033 -25.773 1.00 96.56 112 ILE A CA 1
ATOM 827 C C . ILE A 1 112 ? 15.728 0.854 -26.011 1.00 96.56 112 ILE A C 1
ATOM 829 O O . ILE A 1 112 ? 15.163 1.400 -25.060 1.00 96.56 112 ILE A O 1
ATOM 833 N N . ASP A 1 113 ? 15.321 0.975 -27.270 1.00 97.44 113 ASP A N 1
ATOM 834 C CA . ASP A 1 113 ? 14.110 1.702 -27.638 1.00 97.44 113 ASP A CA 1
ATOM 835 C C . ASP A 1 113 ? 12.862 1.041 -27.038 1.00 97.44 113 ASP A C 1
ATOM 837 O O . ASP A 1 113 ? 12.820 -0.172 -26.814 1.00 97.44 113 ASP A O 1
ATOM 841 N N . ALA A 1 114 ? 11.822 1.846 -26.800 1.00 97.62 114 ALA A N 1
ATOM 842 C CA . ALA A 1 114 ? 10.513 1.391 -26.329 1.00 97.62 114 ALA A CA 1
ATOM 843 C C . ALA A 1 114 ? 9.717 0.698 -27.455 1.00 97.62 114 ALA A C 1
ATOM 845 O O . ALA A 1 114 ? 8.602 1.094 -27.790 1.00 97.62 114 ALA A O 1
ATOM 846 N N . ASP A 1 115 ? 10.325 -0.326 -28.049 1.00 98.25 115 ASP A N 1
ATOM 847 C CA . ASP A 1 115 ? 9.836 -1.088 -29.188 1.00 98.25 115 ASP A CA 1
ATOM 848 C C . ASP A 1 115 ? 9.887 -2.596 -28.894 1.00 98.25 115 ASP A C 1
ATOM 850 O O . ASP A 1 115 ? 10.846 -3.119 -28.317 1.00 98.25 115 ASP A O 1
ATOM 854 N N . ALA A 1 116 ? 8.836 -3.314 -29.289 1.00 98.19 116 ALA A N 1
ATOM 855 C CA . ALA A 1 116 ? 8.697 -4.733 -28.975 1.00 98.19 116 ALA A CA 1
ATOM 856 C C . ALA A 1 116 ? 9.749 -5.598 -29.690 1.00 98.19 116 ALA A C 1
ATOM 858 O O . ALA A 1 116 ? 10.232 -6.578 -29.110 1.00 98.19 116 ALA A O 1
ATOM 859 N N . ASP A 1 117 ? 10.132 -5.238 -30.918 1.00 98.31 117 ASP A N 1
ATOM 860 C CA . ASP A 1 117 ? 11.140 -5.974 -31.679 1.00 98.31 117 ASP A CA 1
ATOM 861 C C . ASP A 1 117 ? 12.548 -5.714 -31.132 1.00 98.31 117 ASP A C 1
ATOM 863 O O . ASP A 1 117 ? 13.331 -6.661 -31.008 1.00 98.31 117 ASP A O 1
ATOM 867 N N . ALA A 1 118 ? 12.848 -4.487 -30.693 1.00 97.94 118 ALA A N 1
ATOM 868 C CA . ALA A 1 118 ? 14.084 -4.158 -29.981 1.00 97.94 118 ALA A CA 1
ATOM 869 C C . ALA A 1 118 ? 14.239 -4.980 -28.686 1.00 97.94 118 ALA A C 1
ATOM 871 O O . ALA A 1 118 ? 15.293 -5.585 -28.452 1.00 97.94 118 ALA A O 1
ATOM 872 N N . VAL A 1 119 ? 13.175 -5.089 -27.876 1.00 97.50 119 VAL A N 1
ATOM 873 C CA . VAL A 1 119 ? 13.155 -5.930 -26.661 1.00 97.50 119 VAL A CA 1
ATOM 874 C C . VAL A 1 119 ? 13.383 -7.401 -27.012 1.00 97.50 119 VAL A C 1
ATOM 876 O O . VAL A 1 119 ? 14.226 -8.071 -26.408 1.00 97.50 119 VAL A O 1
ATOM 879 N N . LYS A 1 120 ? 12.662 -7.917 -28.014 1.00 97.50 120 LYS A N 1
ATOM 880 C CA . LYS A 1 120 ? 12.781 -9.309 -28.464 1.00 97.50 120 LYS A CA 1
ATOM 881 C C . LYS A 1 120 ? 14.194 -9.628 -28.949 1.00 97.50 120 LYS A C 1
ATOM 883 O O . LYS A 1 120 ? 14.743 -10.668 -28.579 1.00 97.50 120 LYS A O 1
ATOM 888 N N . ALA A 1 121 ? 14.786 -8.747 -29.753 1.00 97.12 121 ALA A N 1
ATOM 889 C CA . ALA A 1 121 ? 16.141 -8.904 -30.265 1.00 97.12 121 ALA A CA 1
ATOM 890 C C . ALA A 1 121 ? 17.165 -8.973 -29.124 1.00 97.12 121 ALA A C 1
ATOM 892 O O . ALA A 1 121 ? 18.022 -9.859 -29.130 1.00 97.12 121 ALA A O 1
ATOM 893 N N . LEU A 1 122 ? 17.031 -8.115 -28.106 1.00 96.56 122 LEU A N 1
ATOM 894 C CA . LEU A 1 122 ? 17.911 -8.117 -26.939 1.00 96.56 122 LEU A CA 1
ATOM 895 C C . LEU A 1 122 ? 17.844 -9.439 -26.165 1.00 96.56 122 LEU A C 1
ATOM 897 O O . LEU A 1 122 ? 18.877 -10.048 -25.879 1.00 96.56 122 LEU A O 1
ATOM 901 N N . VAL A 1 123 ? 16.631 -9.913 -25.862 1.00 96.25 123 VAL A N 1
ATOM 902 C CA . VAL A 1 123 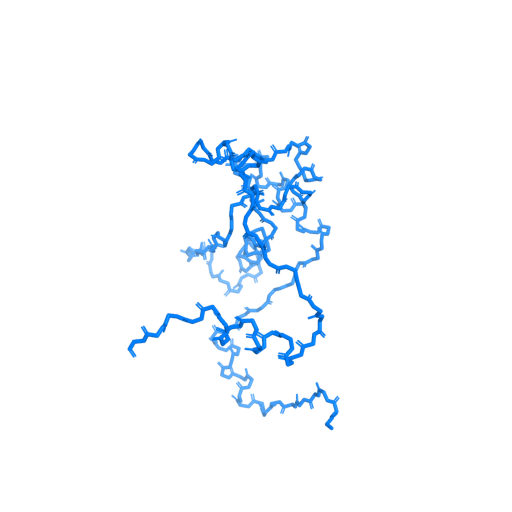? 16.422 -11.185 -25.150 1.00 96.25 123 VAL A CA 1
ATOM 903 C C . VAL A 1 123 ? 17.026 -12.348 -25.940 1.00 96.25 123 VAL A C 1
ATOM 905 O O . VAL A 1 123 ? 17.729 -13.185 -25.369 1.00 96.25 123 VAL A O 1
ATOM 908 N N . LEU A 1 124 ? 16.810 -12.389 -27.259 1.00 96.12 124 LEU A N 1
ATOM 909 C CA . LEU A 1 124 ? 17.362 -13.433 -28.126 1.00 96.12 124 LEU A CA 1
ATOM 910 C C . LEU A 1 124 ? 18.889 -13.380 -28.236 1.00 96.12 124 LEU A C 1
ATOM 912 O O . LEU A 1 124 ? 19.506 -14.439 -28.314 1.00 96.12 124 LEU A O 1
ATOM 916 N N . ALA A 1 125 ? 19.494 -12.192 -28.219 1.00 94.88 125 ALA A N 1
ATOM 917 C CA . ALA A 1 125 ? 20.945 -12.026 -28.255 1.00 94.88 125 ALA A CA 1
ATOM 918 C C . ALA A 1 125 ? 21.628 -12.403 -26.928 1.00 94.88 125 ALA A C 1
ATOM 920 O O . ALA A 1 125 ? 22.799 -12.778 -26.920 1.00 94.88 125 ALA A O 1
ATOM 921 N N . ARG A 1 126 ? 20.917 -12.293 -25.796 1.00 93.81 126 ARG A N 1
ATOM 922 C CA . ARG A 1 126 ? 21.455 -12.555 -24.447 1.00 93.81 126 ARG A CA 1
ATOM 923 C C . ARG A 1 126 ? 21.113 -13.932 -23.889 1.00 93.81 126 ARG A C 1
ATOM 925 O O . ARG A 1 126 ? 21.712 -14.335 -22.890 1.00 93.81 126 ARG A O 1
ATOM 932 N N . LYS A 1 127 ? 20.158 -14.654 -24.485 1.00 93.44 127 LYS A N 1
ATOM 933 C CA . LYS A 1 127 ? 19.833 -16.014 -24.044 1.00 93.44 127 LYS A CA 1
ATOM 934 C C . LYS A 1 127 ? 21.085 -16.891 -24.132 1.00 93.44 127 LYS A C 1
ATOM 936 O O . LYS A 1 127 ? 21.837 -16.834 -25.102 1.00 93.44 127 LYS A O 1
ATOM 941 N N . ARG A 1 128 ? 21.299 -17.729 -23.123 1.00 92.25 128 ARG A N 1
ATOM 942 C CA . ARG A 1 128 ? 22.327 -18.771 -23.192 1.00 92.25 128 ARG A CA 1
ATOM 943 C C . ARG A 1 128 ? 21.851 -19.835 -24.179 1.00 92.25 128 ARG A C 1
ATOM 945 O O . ARG A 1 128 ? 20.700 -20.261 -24.086 1.00 92.25 128 ARG A O 1
ATOM 952 N N . SER A 1 129 ? 22.708 -20.254 -25.104 1.00 80.06 129 SER A N 1
ATOM 953 C CA . SER A 1 129 ? 22.464 -21.474 -25.874 1.00 80.06 129 SER A CA 1
ATOM 954 C C . SER A 1 129 ? 22.560 -22.662 -24.917 1.00 80.06 129 SER A C 1
ATOM 956 O O . SER A 1 129 ? 23.561 -22.787 -24.211 1.00 80.06 129 SER A O 1
ATOM 958 N N . ILE A 1 130 ? 21.502 -23.468 -24.855 1.00 59.62 130 ILE A N 1
ATOM 959 C CA . ILE A 1 130 ? 21.534 -24.813 -24.271 1.00 59.62 130 ILE A CA 1
ATOM 960 C C . ILE A 1 130 ? 21.800 -25.776 -25.421 1.00 59.62 130 ILE A C 1
ATOM 962 O O . ILE A 1 130 ? 21.159 -25.570 -26.479 1.00 59.62 130 ILE A O 1
#

Sequence (130 aa):
ASGHFTLDADVMERAYALFSAYRLDDAGTVAEIATTAKNDGMILDPHSAVGLSAARRAHADGTVPKDVPIISLACAHPAKFESAVEKATGEKPVLPPHMTDLMTRPEQMQTIDADADAVKALVLARKRSI

pLDDT: mean 96.2, std 4.36, range [59.62, 98.75]

Mean predicted aligned error: 4.41 Å

Radius of gyration: 21.87 Å; Cα contacts (8 Å, |Δi|>4): 108; chains: 1; bounding box: 54×40×52 Å

Solvent-accessible surface area (backbone atoms only — not comparable to full-atom values): 8168 Å² total; per-residue (Å²): 133,89,88,72,86,84,80,57,66,71,61,51,53,58,44,58,76,76,51,87,86,74,86,71,54,72,68,55,26,30,49,43,26,30,48,36,32,74,75,69,71,45,77,43,19,66,68,23,21,44,41,42,53,40,50,56,47,32,43,71,76,54,82,38,54,86,90,58,88,79,87,64,65,76,77,58,63,33,50,82,43,36,71,59,35,25,74,33,67,77,45,74,52,70,64,58,83,96,45,68,59,58,93,73,56,86,84,86,83,84,91,75,67,103,42,74,66,55,52,50,51,52,52,66,72,67,53,79,86,126

Nearest PDB structures (foldseek):
  4f4f-assembly2_B  TM=9.480E-01  e=4.767E-06  Brucella melitensis bv. 1 str. 16M
  6cgq-assembly1_A  TM=6.145E-01  e=2.721E-01  Bacillus spizizenii
  2zsj-assembly2_C  TM=6.132E-01  e=6.054E-01  Aquifex aeolicus

Foldseek 3Di:
DPPDDDDDPVVVVVCLVPDDDDDDDLVQLLQLQLCCCVPVVDGAASVLSRQVVVQVVCPVVVVDDVPDDDDRDRPDDNQVPQVSRCSNHVDGDDDDPVCNCVVVDDDDDDDFDPDPVRVVVVCVVPDDDD

Secondary structure (DSSP, 8-state):
--S-----HHHHHHHHTT-------HHHHHHHHHHHHHHHS-PPPHHHHHHHHHHHHHHHTTSS-TTS-------S-GGGGHHHHHHHHSSPPPPPGGGTTGGGSPP------S-HHHHHHHHHHHSPP-